Protein AF-A0A8T5TTV6-F1 (afdb_monomer_lite)

Radius of gyration: 12.71 Å; chains: 1; bounding box: 28×17×37 Å

Sequence (42 aa):
MSSFKLKVLLTGAAAVGKTSLVQRFIKNRFAANYKLTVGVGY

Foldseek 3Di:
DDDDDDDDDDDDDWPPCSVQVVCCVPPVDGDPPDDGDDPDDD

Secondary structure (DSSP, 8-state):
-PPP--------STTSSHHHHHHHHHH----SS-----S---

pLDDT: mean 82.51, std 12.93, range [43.56, 94.31]

Structure (mmCIF, N/CA/C/O backbone):
data_AF-A0A8T5TTV6-F1
#
_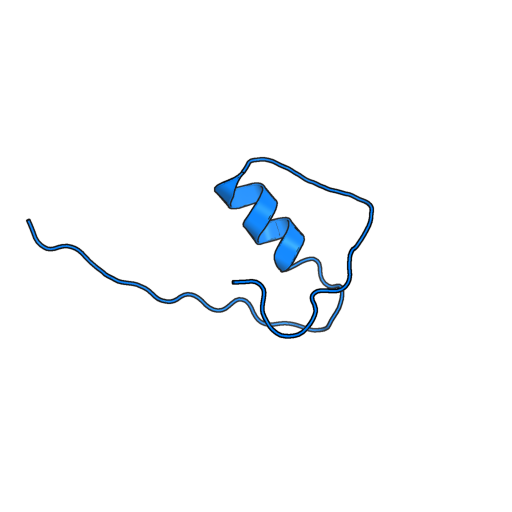entry.id   AF-A0A8T5TTV6-F1
#
loop_
_atom_site.group_PDB
_atom_site.id
_atom_site.type_symbol
_atom_site.label_atom_id
_atom_site.label_alt_id
_atom_site.label_comp_id
_atom_site.label_asym_id
_atom_site.label_entity_id
_atom_site.label_seq_id
_atom_site.pdbx_PDB_ins_code
_atom_site.Cartn_x
_atom_site.Cartn_y
_atom_site.Cartn_z
_atom_site.occupancy
_atom_site.B_iso_or_equiv
_atom_site.auth_seq_id
_atom_site.auth_comp_id
_atom_site.auth_asym_id
_atom_site.auth_atom_id
_atom_site.pdbx_PDB_model_num
ATOM 1 N N . MET A 1 1 ? -15.627 7.923 24.855 1.00 57.28 1 MET A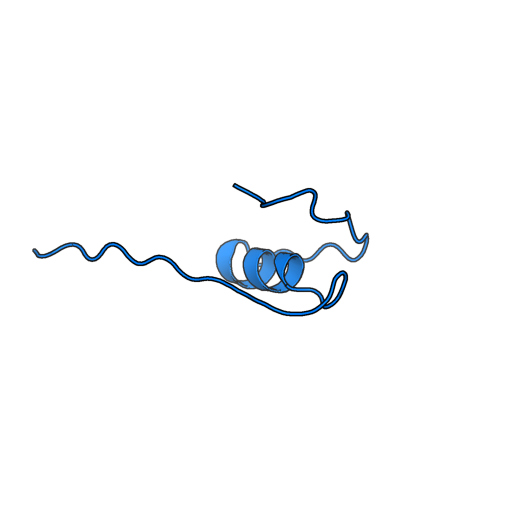 N 1
ATOM 2 C CA . MET A 1 1 ? -15.424 7.044 23.681 1.00 57.28 1 MET A CA 1
ATOM 3 C C . MET A 1 1 ? -13.977 6.588 23.658 1.00 57.28 1 MET A C 1
ATOM 5 O O . MET A 1 1 ? -13.097 7.438 23.710 1.00 57.28 1 MET A O 1
ATOM 9 N N . SER A 1 2 ? -13.715 5.282 23.633 1.00 73.25 2 SER A N 1
ATOM 10 C CA . SER A 1 2 ? -12.353 4.755 23.487 1.00 73.25 2 SER A CA 1
ATOM 11 C C . SER A 1 2 ? -11.884 4.917 22.040 1.00 73.25 2 SER A C 1
ATOM 13 O O . SER A 1 2 ? -12.556 4.460 21.118 1.00 73.25 2 SER A O 1
ATOM 15 N N . SER A 1 3 ? -10.742 5.573 21.842 1.00 87.69 3 SER A N 1
ATOM 16 C CA . SER A 1 3 ? -10.088 5.703 20.538 1.00 87.69 3 SER A CA 1
ATOM 17 C C . SER A 1 3 ? -9.007 4.635 20.406 1.00 87.69 3 SER A C 1
ATOM 19 O O . SER A 1 3 ? -8.155 4.505 21.286 1.00 87.69 3 SER A O 1
ATOM 21 N N . PHE A 1 4 ? -9.041 3.864 19.320 1.00 90.50 4 PHE A N 1
ATOM 22 C CA . PHE A 1 4 ? -8.048 2.830 19.043 1.00 90.50 4 PHE A CA 1
ATOM 23 C C . PHE A 1 4 ? -6.957 3.377 18.121 1.00 90.50 4 PHE A C 1
ATOM 25 O O . PHE A 1 4 ? -7.246 3.966 17.081 1.00 90.50 4 PHE A O 1
ATOM 32 N N . LYS A 1 5 ? -5.691 3.147 18.485 1.00 91.56 5 LYS A N 1
ATOM 33 C CA . LYS A 1 5 ? -4.534 3.415 17.622 1.00 91.56 5 LYS A CA 1
ATOM 34 C C . LYS A 1 5 ? -3.992 2.091 17.101 1.00 91.56 5 LYS A C 1
ATOM 36 O O . LYS A 1 5 ? -3.574 1.247 17.886 1.00 91.56 5 LYS A O 1
ATOM 41 N N . LEU A 1 6 ? -3.999 1.926 15.782 1.00 93.00 6 LEU A N 1
ATOM 42 C CA . LEU A 1 6 ? -3.556 0.709 15.104 1.00 93.00 6 LEU A CA 1
ATOM 43 C C . LEU A 1 6 ? -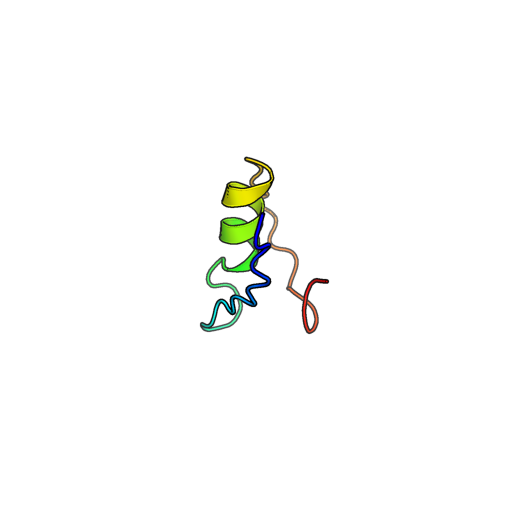2.385 1.032 14.172 1.00 93.00 6 LEU A C 1
ATOM 45 O O . LEU A 1 6 ? -2.387 2.064 13.501 1.00 93.00 6 LEU A O 1
ATOM 49 N N . LYS A 1 7 ? -1.396 0.134 14.112 1.00 94.31 7 LYS A N 1
ATOM 50 C CA . LYS A 1 7 ? -0.281 0.191 13.159 1.00 94.31 7 LYS A CA 1
ATOM 51 C C . LYS A 1 7 ? -0.365 -1.024 12.242 1.00 94.31 7 LYS A C 1
ATOM 53 O O . LYS A 1 7 ? -0.312 -2.152 12.717 1.00 94.31 7 LYS A O 1
ATOM 58 N N . VAL A 1 8 ? -0.490 -0.785 10.941 1.00 91.31 8 VAL A N 1
ATOM 59 C CA . VAL A 1 8 ? -0.621 -1.832 9.918 1.00 91.31 8 VAL A CA 1
ATOM 60 C C . VAL A 1 8 ? 0.632 -1.831 9.046 1.00 91.31 8 VAL A C 1
ATOM 62 O O . VAL A 1 8 ? 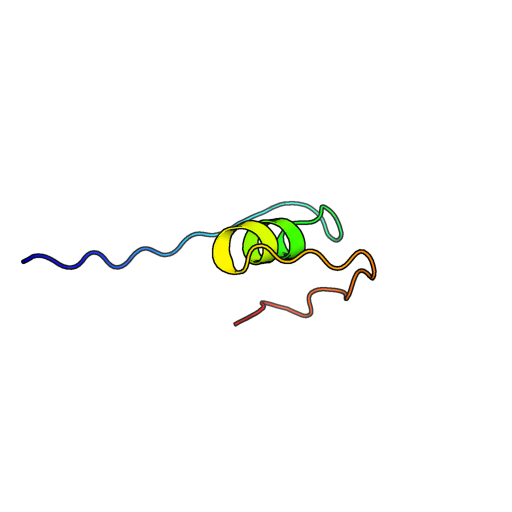1.069 -0.771 8.601 1.00 91.31 8 VAL A O 1
ATOM 65 N N . LEU A 1 9 ? 1.214 -3.009 8.809 1.00 92.50 9 LEU A N 1
ATOM 66 C CA . LEU A 1 9 ? 2.355 -3.191 7.911 1.00 92.50 9 LEU A CA 1
ATOM 67 C C . LEU A 1 9 ? 1.936 -4.031 6.706 1.00 92.50 9 LEU A C 1
ATOM 69 O O . LEU A 1 9 ? 1.315 -5.078 6.860 1.00 92.50 9 LEU A O 1
ATOM 73 N N . LEU A 1 10 ? 2.328 -3.583 5.513 1.00 91.50 10 LEU A N 1
ATOM 74 C CA . LEU A 1 10 ? 2.140 -4.320 4.268 1.00 91.50 10 LEU A CA 1
ATOM 75 C C . LEU A 1 10 ? 3.503 -4.833 3.784 1.00 91.50 10 LEU A C 1
ATOM 77 O O . LEU A 1 10 ? 4.394 -4.038 3.478 1.00 91.50 10 LEU A O 1
ATOM 81 N N . THR A 1 11 ? 3.676 -6.152 3.728 1.00 92.69 11 THR A N 1
ATOM 82 C CA . THR A 1 11 ? 4.943 -6.817 3.384 1.00 92.69 11 THR A CA 1
ATOM 83 C C . THR A 1 11 ? 4.892 -7.448 1.989 1.00 92.69 11 THR A C 1
ATOM 85 O O . THR A 1 11 ? 3.838 -7.534 1.364 1.00 92.69 11 THR A O 1
ATOM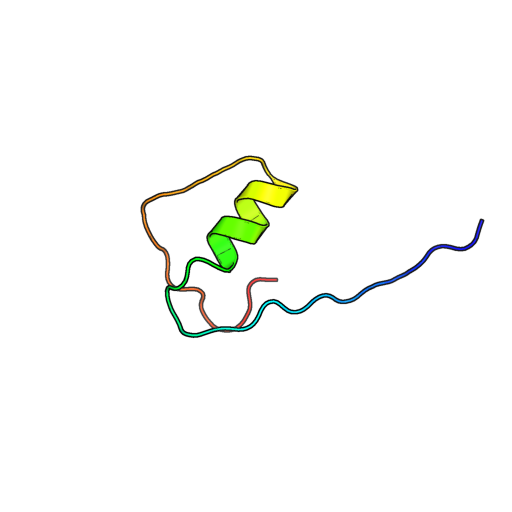 88 N N . GLY A 1 12 ? 6.058 -7.812 1.450 1.00 90.44 12 GLY A N 1
ATOM 89 C CA . GLY A 1 12 ? 6.218 -8.400 0.114 1.00 90.44 12 GLY A CA 1
ATOM 90 C C . GLY A 1 12 ? 7.405 -7.800 -0.640 1.00 90.44 12 GLY A C 1
ATOM 91 O O . GLY A 1 12 ? 7.910 -6.740 -0.256 1.00 90.44 12 GLY A O 1
ATOM 92 N N . ALA A 1 13 ? 7.834 -8.444 -1.727 1.00 89.69 13 ALA A N 1
ATOM 93 C CA . ALA A 1 13 ? 8.992 -8.027 -2.524 1.00 89.69 13 ALA A CA 1
ATOM 94 C C . ALA A 1 13 ? 8.864 -6.594 -3.085 1.00 89.69 13 ALA A C 1
ATOM 96 O O . ALA A 1 13 ? 7.779 -6.001 -3.111 1.00 89.69 13 ALA A O 1
ATOM 97 N N . ALA A 1 14 ? 9.977 -5.997 -3.516 1.00 85.81 14 ALA A N 1
ATOM 98 C CA . ALA A 1 14 ? 9.948 -4.707 -4.207 1.00 85.81 14 ALA A CA 1
ATOM 99 C C . ALA A 1 14 ? 9.034 -4.771 -5.450 1.00 85.81 14 ALA A C 1
ATOM 101 O O . ALA A 1 14 ? 8.851 -5.831 -6.037 1.00 85.81 14 ALA A O 1
ATOM 102 N N . ALA A 1 15 ? 8.427 -3.643 -5.826 1.00 84.38 15 ALA A N 1
ATOM 103 C CA . ALA A 1 15 ? 7.575 -3.506 -7.014 1.00 84.38 15 ALA A CA 1
ATOM 104 C C . ALA A 1 15 ? 6.262 -4.324 -7.076 1.00 84.38 15 ALA A C 1
ATOM 106 O O . ALA A 1 15 ? 5.499 -4.139 -8.015 1.00 84.38 15 ALA A O 1
ATOM 107 N N . VAL A 1 16 ? 5.886 -5.101 -6.050 1.00 90.19 16 VAL A N 1
ATOM 108 C CA . VAL A 1 16 ? 4.595 -5.844 -6.018 1.00 90.19 16 VAL A CA 1
ATOM 109 C C . VAL A 1 16 ? 3.338 -4.969 -5.818 1.00 90.19 16 VAL A C 1
ATOM 111 O O . VAL A 1 16 ? 2.258 -5.479 -5.550 1.00 90.19 16 VAL A O 1
ATOM 114 N N . GLY A 1 17 ? 3.456 -3.639 -5.893 1.00 90.00 17 GLY A N 1
ATOM 115 C CA . GLY A 1 17 ? 2.299 -2.730 -5.859 1.00 90.00 17 GLY A CA 1
ATOM 116 C C . GLY A 1 17 ? 1.761 -2.345 -4.472 1.00 90.00 17 GLY A C 1
ATOM 117 O O . GLY A 1 17 ? 0.702 -1.730 -4.385 1.00 90.00 17 GLY A O 1
ATOM 118 N N . LYS A 1 18 ? 2.493 -2.627 -3.385 1.00 93.94 18 LYS A N 1
ATOM 119 C CA . LYS A 1 18 ? 2.081 -2.305 -1.998 1.00 93.94 18 LYS A CA 1
ATOM 120 C C . LYS A 1 18 ? 1.663 -0.840 -1.810 1.00 93.94 18 LYS A C 1
ATOM 122 O O . LYS A 1 18 ? 0.590 -0.561 -1.285 1.00 93.94 18 LYS A O 1
ATOM 127 N N . THR A 1 19 ? 2.484 0.103 -2.277 1.00 89.50 19 THR A N 1
ATOM 128 C CA . THR A 1 19 ? 2.178 1.542 -2.191 1.00 89.50 19 THR A CA 1
ATOM 129 C C . THR A 1 19 ? 0.959 1.916 -3.032 1.00 89.50 19 THR A C 1
ATOM 131 O O . THR A 1 19 ? 0.118 2.683 -2.569 1.00 89.50 19 THR A O 1
ATOM 134 N N . SER A 1 20 ? 0.817 1.341 -4.228 1.00 91.31 20 SER A N 1
ATOM 135 C CA . SER A 1 20 ? -0.337 1.581 -5.099 1.00 91.31 20 SER A CA 1
ATOM 136 C C . SER A 1 20 ? -1.640 1.098 -4.462 1.00 91.31 20 SER A C 1
ATOM 138 O O . SER A 1 20 ? -2.647 1.795 -4.549 1.00 91.31 20 SER A O 1
ATOM 140 N N . LEU A 1 21 ? -1.617 -0.040 -3.759 1.00 91.94 21 LEU A N 1
ATOM 141 C CA . LEU A 1 21 ? -2.777 -0.576 -3.045 1.00 91.94 21 LEU A CA 1
ATOM 142 C C . LEU A 1 21 ? -3.224 0.353 -1.908 1.00 91.94 21 LEU A C 1
ATOM 144 O O . LEU A 1 21 ? -4.401 0.697 -1.821 1.00 91.94 21 LEU A O 1
ATOM 148 N N . VAL A 1 22 ? -2.284 0.835 -1.088 1.00 92.19 22 VAL A N 1
ATOM 149 C CA . VAL A 1 22 ? -2.587 1.783 0.002 1.00 92.19 22 VAL A CA 1
ATOM 150 C C . VAL A 1 22 ? -3.114 3.111 -0.548 1.00 92.19 22 VAL A C 1
ATOM 152 O O . VAL A 1 22 ? -4.113 3.639 -0.056 1.00 92.19 22 VAL A O 1
ATOM 155 N N . GLN A 1 23 ? -2.488 3.654 -1.597 1.00 91.69 23 GLN A N 1
ATOM 156 C CA . GLN A 1 23 ? -2.948 4.900 -2.217 1.00 91.69 23 GLN A CA 1
ATOM 157 C C . GLN A 1 23 ? -4.329 4.755 -2.861 1.00 91.69 23 GLN A C 1
ATOM 159 O O . GLN A 1 23 ? -5.145 5.676 -2.758 1.00 91.69 23 GLN A O 1
ATOM 164 N N . ARG A 1 24 ? -4.624 3.603 -3.470 1.00 92.31 24 ARG A N 1
ATOM 165 C CA . ARG A 1 24 ? -5.952 3.316 -4.010 1.00 92.31 24 ARG A CA 1
ATOM 166 C C . ARG A 1 24 ? -6.991 3.203 -2.899 1.00 92.31 24 ARG A C 1
ATOM 168 O O . ARG A 1 24 ? -8.060 3.779 -3.046 1.00 92.31 24 ARG A O 1
ATOM 175 N N . PHE A 1 25 ? -6.673 2.546 -1.788 1.00 93.06 25 PHE A N 1
ATOM 176 C CA . PHE A 1 25 ? -7.596 2.397 -0.662 1.00 93.06 25 PHE A CA 1
ATOM 177 C C . PHE A 1 25 ? -7.938 3.739 0.007 1.00 93.06 25 PHE A C 1
ATOM 179 O O . PHE A 1 25 ? -9.106 4.040 0.221 1.00 93.06 25 PHE A O 1
ATOM 186 N N . ILE A 1 26 ? -6.933 4.573 0.295 1.00 92.69 26 ILE A N 1
ATOM 187 C CA . ILE A 1 26 ? -7.131 5.815 1.067 1.00 92.69 26 ILE A CA 1
ATOM 188 C C . ILE A 1 26 ? -7.571 6.982 0.176 1.00 92.69 26 ILE A C 1
ATOM 190 O O . ILE A 1 26 ? -8.333 7.845 0.602 1.00 92.69 26 ILE A O 1
ATOM 194 N N . LYS A 1 27 ? -7.045 7.058 -1.053 1.00 92.12 27 LYS A N 1
ATOM 195 C CA . LYS A 1 27 ? -7.189 8.239 -1.922 1.00 92.12 27 LYS A CA 1
ATOM 196 C C . LYS A 1 27 ? -7.974 7.954 -3.202 1.00 92.12 27 LYS A C 1
ATOM 198 O O . LYS A 1 27 ? -8.093 8.860 -4.020 1.00 92.12 27 LYS A O 1
ATOM 203 N N . ASN A 1 28 ? -8.431 6.718 -3.422 1.00 91.75 28 ASN A N 1
ATOM 204 C CA . ASN A 1 28 ? -9.038 6.248 -4.674 1.00 91.75 28 ASN A CA 1
ATOM 205 C C . ASN A 1 28 ? -8.206 6.565 -5.937 1.00 91.75 28 ASN A C 1
ATOM 207 O O . ASN A 1 28 ? -8.734 6.638 -7.045 1.00 91.75 28 ASN A O 1
ATOM 211 N N . ARG A 1 29 ? -6.885 6.737 -5.802 1.00 86.88 29 ARG A N 1
ATOM 212 C CA . ARG A 1 29 ? -5.981 7.114 -6.898 1.00 86.88 29 ARG A CA 1
ATOM 213 C C . ARG A 1 29 ? -5.040 5.977 -7.264 1.00 86.88 29 ARG A C 1
ATOM 215 O O . ARG A 1 29 ? -4.582 5.244 -6.394 1.00 86.88 29 ARG A O 1
ATOM 222 N N . PHE A 1 30 ? -4.734 5.877 -8.553 1.00 86.56 30 PHE A N 1
ATOM 223 C CA . PHE A 1 30 ? -3.741 4.958 -9.093 1.00 86.56 30 PHE A CA 1
ATOM 224 C C . PHE A 1 30 ? -2.808 5.713 -10.042 1.00 86.56 30 PHE A C 1
ATOM 226 O O . PHE A 1 30 ? -3.265 6.522 -10.847 1.00 86.56 30 PHE A O 1
ATOM 233 N N . ALA A 1 31 ? -1.509 5.446 -9.938 1.00 79.94 31 ALA A N 1
ATOM 234 C CA . ALA A 1 31 ? -0.497 5.939 -10.859 1.00 79.94 31 ALA A CA 1
ATOM 235 C C . ALA A 1 31 ? 0.240 4.731 -11.441 1.00 79.94 31 ALA A C 1
ATOM 237 O O . ALA A 1 31 ? 0.885 3.987 -10.703 1.00 79.94 31 ALA A O 1
ATOM 238 N N . ALA A 1 32 ? 0.134 4.543 -12.757 1.00 75.25 32 ALA A N 1
ATOM 239 C CA . ALA A 1 32 ? 0.814 3.460 -13.468 1.00 75.25 32 ALA A CA 1
ATOM 240 C C . ALA A 1 32 ? 2.342 3.641 -13.479 1.00 75.25 32 ALA A C 1
ATOM 242 O O . ALA A 1 32 ? 3.092 2.671 -13.536 1.00 75.25 32 ALA A O 1
ATOM 243 N N . ASN A 1 33 ? 2.804 4.890 -13.367 1.00 74.38 33 ASN A N 1
ATOM 244 C CA . ASN A 1 33 ? 4.219 5.227 -13.307 1.00 74.38 33 ASN A CA 1
ATOM 245 C C . ASN A 1 33 ? 4.756 4.855 -11.924 1.00 74.38 33 ASN A C 1
ATOM 247 O O . ASN A 1 33 ? 4.629 5.620 -10.963 1.00 74.38 33 ASN A O 1
ATOM 251 N N . TYR A 1 34 ? 5.323 3.654 -11.824 1.00 63.72 34 TYR A N 1
ATOM 252 C CA . TYR A 1 34 ? 5.919 3.150 -10.597 1.00 63.72 34 TYR A CA 1
ATOM 253 C C . TYR A 1 34 ? 7.057 4.073 -10.144 1.00 63.72 34 TYR A C 1
ATOM 255 O O . TYR A 1 34 ? 8.111 4.146 -10.772 1.00 63.72 34 TYR A O 1
ATOM 263 N N . LYS A 1 35 ? 6.848 4.780 -9.032 1.00 68.12 35 LYS A N 1
ATOM 264 C CA . LYS A 1 35 ? 7.932 5.418 -8.282 1.00 68.12 35 LYS A CA 1
ATOM 265 C C . LYS A 1 35 ? 8.406 4.421 -7.234 1.00 68.12 35 LYS A C 1
ATOM 267 O O . LYS A 1 35 ? 7.595 3.948 -6.440 1.00 68.12 35 LYS A O 1
ATOM 272 N N . LEU A 1 36 ? 9.699 4.096 -7.244 1.00 68.38 36 LEU A N 1
ATOM 273 C CA . LEU A 1 36 ? 10.294 3.221 -6.238 1.00 68.38 36 LEU A CA 1
ATOM 274 C C . LEU A 1 36 ? 10.014 3.795 -4.843 1.00 68.38 36 LEU A C 1
ATOM 276 O O . LEU A 1 36 ? 10.316 4.957 -4.572 1.00 68.38 36 LEU A O 1
ATOM 280 N N . THR A 1 37 ? 9.430 2.986 -3.962 1.00 66.19 37 THR A N 1
ATOM 281 C CA . THR A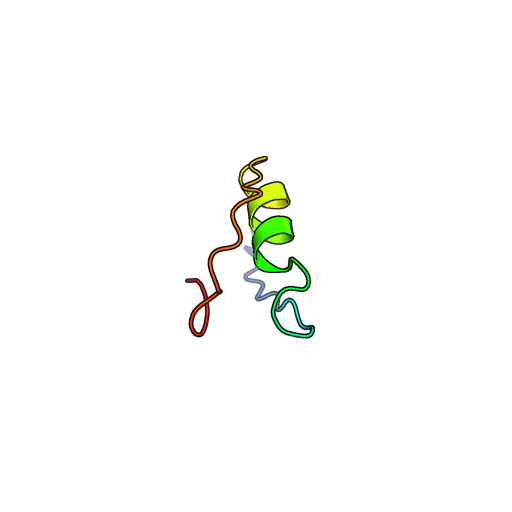 1 37 ? 9.250 3.369 -2.562 1.00 66.19 37 THR A CA 1
ATOM 282 C C . THR A 1 37 ? 10.624 3.401 -1.901 1.00 66.19 37 THR A C 1
ATOM 284 O O . THR A 1 37 ? 11.214 2.352 -1.649 1.00 66.19 37 THR A O 1
ATOM 287 N N . VAL A 1 38 ? 11.158 4.596 -1.652 1.00 71.38 38 VAL A N 1
ATOM 288 C CA . VAL A 1 38 ? 12.434 4.761 -0.948 1.00 71.38 38 VAL A CA 1
ATOM 289 C C . VAL A 1 38 ? 12.186 4.600 0.552 1.00 71.38 38 VAL A C 1
ATOM 291 O O . VAL A 1 38 ? 11.489 5.411 1.157 1.00 71.38 38 VAL A O 1
ATOM 294 N N . GLY A 1 39 ? 12.743 3.544 1.148 1.00 63.53 39 GLY A N 1
ATOM 295 C CA . GLY A 1 39 ? 12.745 3.320 2.597 1.00 63.53 39 GLY A CA 1
ATOM 296 C C . GLY A 1 39 ? 11.374 2.954 3.168 1.00 63.53 39 GLY A C 1
ATOM 297 O O . GLY A 1 39 ? 11.020 1.781 3.239 1.00 63.53 39 GLY A O 1
ATOM 298 N N . VAL A 1 40 ? 10.608 3.951 3.603 1.00 58.41 40 VAL A N 1
ATOM 299 C CA . VAL A 1 40 ? 9.256 3.826 4.165 1.00 58.41 40 VAL A CA 1
ATOM 300 C C . VAL A 1 40 ? 8.525 5.120 3.812 1.00 58.41 40 VAL A C 1
ATOM 302 O O . VAL A 1 40 ? 9.005 6.200 4.136 1.00 58.41 40 VAL A O 1
ATOM 305 N N . GLY A 1 41 ? 7.384 5.031 3.126 1.00 60.44 41 GLY A N 1
ATOM 306 C CA . GLY A 1 41 ? 6.536 6.204 2.910 1.00 60.44 41 GLY A CA 1
ATOM 307 C C . GLY A 1 41 ? 5.854 6.584 4.221 1.00 60.44 41 GLY A C 1
ATOM 308 O O . GLY A 1 41 ? 5.078 5.777 4.734 1.00 60.44 41 GLY A O 1
ATOM 309 N N . TYR A 1 42 ? 6.183 7.760 4.758 1.00 43.56 42 TYR A N 1
ATOM 310 C CA . TYR A 1 42 ? 5.483 8.374 5.891 1.00 43.56 42 TYR A CA 1
ATOM 311 C C . TYR A 1 42 ? 4.082 8.844 5.480 1.00 43.56 42 TYR A C 1
ATOM 313 O O . TYR A 1 42 ? 3.938 9.343 4.336 1.00 43.56 42 TYR A O 1
#